Protein AF-A0A939Z0T5-F1 (afdb_monomer_lite)

pLDDT: mean 92.65, std 8.86, range [51.12, 98.44]

Foldseek 3Di:
DLVPCVPPVNPPHCPNVVLVVLLVVLQVVVVVQQWHDDLVVQWTFHQADRPDDDDDDDDFVSCLSNCCNQQVNPSVRSVVPAGAADVFDWDWDWDRDGGITGIDTPDGRHPVVCVVVVHDRPRVPDDDD

Structure (mmCIF, N/CA/C/O backbone):
data_AF-A0A939Z0T5-F1
#
_entry.id   AF-A0A939Z0T5-F1
#
loop_
_atom_site.group_PDB
_atom_site.id
_atom_site.type_symbol
_atom_site.label_atom_id
_atom_site.label_alt_id
_atom_site.label_comp_id
_atom_site.label_asym_id
_atom_site.label_entity_id
_atom_site.label_seq_id
_atom_site.pdbx_PDB_ins_code
_atom_site.Cartn_x
_atom_site.Cartn_y
_atom_site.Cartn_z
_atom_site.occupancy
_atom_site.B_iso_or_equiv
_atom_site.auth_seq_id
_atom_site.auth_comp_id
_atom_site.auth_asym_id
_atom_site.auth_atom_id
_atom_site.pdbx_PDB_model_num
ATOM 1 N N . GLY A 1 1 ? -7.496 8.992 9.333 1.00 84.62 1 GLY A N 1
ATOM 2 C CA . GLY A 1 1 ? -6.083 9.087 9.769 1.00 84.62 1 GLY A CA 1
ATOM 3 C C . GLY A 1 1 ? -5.625 7.763 10.360 1.00 84.62 1 GLY A C 1
ATOM 4 O O . GLY A 1 1 ? -6.412 6.827 10.336 1.00 84.62 1 GLY A O 1
ATOM 5 N N . ARG A 1 2 ? -4.395 7.668 10.893 1.00 86.38 2 ARG A N 1
ATOM 6 C CA . ARG A 1 2 ? -3.799 6.398 11.380 1.00 86.38 2 ARG A CA 1
ATOM 7 C C . ARG A 1 2 ? -4.606 5.692 12.481 1.00 86.38 2 ARG A C 1
ATOM 9 O O . ARG A 1 2 ? -4.691 4.476 12.477 1.00 86.38 2 ARG A O 1
ATOM 16 N N . ARG A 1 3 ? -5.300 6.449 13.334 1.00 92.94 3 ARG A N 1
ATOM 17 C CA . ARG A 1 3 ? -6.185 5.925 14.393 1.00 92.94 3 ARG A CA 1
ATOM 18 C C . ARG A 1 3 ? -7.615 5.621 13.920 1.00 92.94 3 ARG A C 1
ATOM 20 O O . ARG A 1 3 ? -8.580 5.838 14.641 1.00 92.94 3 ARG A O 1
ATOM 27 N N . TRP A 1 4 ? -7.788 5.188 12.671 1.00 94.88 4 TRP A N 1
ATOM 28 C CA . TRP A 1 4 ? -9.118 4.903 12.107 1.00 94.88 4 TRP A CA 1
ATOM 29 C C . TRP A 1 4 ? -9.847 3.785 12.866 1.00 94.88 4 TRP A C 1
ATOM 31 O O . TRP A 1 4 ? -11.071 3.814 12.955 1.00 94.88 4 TRP A O 1
ATOM 41 N N . TYR A 1 5 ? -9.099 2.839 13.435 1.00 95.81 5 TYR A N 1
ATOM 42 C CA . TYR A 1 5 ? -9.620 1.691 14.178 1.00 95.81 5 TYR A CA 1
ATOM 43 C C . TYR A 1 5 ? -10.227 2.071 15.538 1.00 95.81 5 TYR A C 1
ATOM 45 O O . TYR A 1 5 ? -10.974 1.281 16.102 1.00 95.81 5 TYR A O 1
ATOM 53 N N . GLU A 1 6 ? -9.960 3.279 16.049 1.00 96.62 6 GLU A N 1
ATOM 54 C CA . GLU A 1 6 ? -10.594 3.807 17.268 1.00 96.62 6 GLU A CA 1
ATOM 55 C C . GLU A 1 6 ? -12.038 4.273 17.023 1.00 96.62 6 GLU A C 1
ATOM 57 O O . GLU A 1 6 ? -12.778 4.544 17.969 1.00 96.62 6 GLU A O 1
ATOM 62 N N . HIS A 1 7 ? -12.461 4.395 15.760 1.00 96.69 7 HIS A N 1
ATOM 63 C CA . HIS A 1 7 ? -13.816 4.824 15.442 1.00 96.69 7 HIS A CA 1
ATOM 64 C C . HIS A 1 7 ? -14.847 3.789 15.946 1.00 96.69 7 HIS A C 1
ATOM 66 O O . HIS A 1 7 ? -14.662 2.595 15.700 1.00 96.69 7 HIS A O 1
ATOM 72 N N . PRO A 1 8 ? -15.979 4.205 16.557 1.00 97.06 8 PRO A N 1
ATOM 73 C CA . PRO A 1 8 ? -16.962 3.285 17.145 1.00 97.06 8 PRO A CA 1
ATOM 74 C C . PRO A 1 8 ? -17.488 2.196 16.202 1.00 97.06 8 PRO A C 1
ATOM 76 O O . PRO A 1 8 ? -17.829 1.107 16.647 1.00 97.06 8 PRO A O 1
ATOM 79 N N . ALA A 1 9 ? -17.513 2.459 14.892 1.00 95.19 9 ALA A N 1
ATOM 80 C CA . ALA A 1 9 ? -17.910 1.472 13.881 1.00 95.19 9 ALA A CA 1
ATOM 81 C C . ALA A 1 9 ? -17.006 0.222 13.828 1.00 95.19 9 ALA A C 1
ATOM 83 O O . ALA A 1 9 ? -17.431 -0.808 13.316 1.00 95.19 9 ALA A O 1
ATOM 84 N N . PHE A 1 10 ? -15.777 0.303 14.343 1.00 95.50 10 PHE A N 1
ATOM 85 C CA . PHE A 1 10 ? -14.839 -0.820 14.414 1.00 95.50 10 PHE A CA 1
ATOM 86 C C . PHE A 1 10 ? -14.751 -1.438 15.816 1.00 95.50 10 PHE A C 1
ATOM 88 O O . PHE A 1 10 ? -13.981 -2.384 16.015 1.00 95.50 10 PHE A O 1
ATOM 95 N N . ALA A 1 11 ? -15.538 -0.948 16.781 1.00 96.06 11 ALA A N 1
ATOM 96 C CA . ALA A 1 11 ? -15.548 -1.471 18.141 1.00 96.06 11 ALA A CA 1
ATOM 97 C C . ALA A 1 11 ? -15.897 -2.970 18.155 1.00 96.06 11 ALA A C 1
ATOM 99 O O . ALA A 1 11 ? -16.842 -3.413 17.505 1.00 96.06 11 ALA A O 1
ATOM 100 N N . GLY A 1 12 ? -15.113 -3.762 18.892 1.00 96.06 12 GLY A N 1
ATOM 101 C CA . GLY A 1 12 ? -15.284 -5.217 18.983 1.00 96.06 12 GLY A CA 1
ATOM 102 C C . GLY A 1 12 ? -14.764 -6.014 17.779 1.00 96.06 12 GLY A C 1
ATOM 103 O O . GLY A 1 12 ? -14.863 -7.240 17.778 1.00 96.06 12 GLY A O 1
ATOM 104 N N . THR A 1 13 ? -14.192 -5.358 16.765 1.00 96.75 13 THR A N 1
ATOM 105 C CA . THR A 1 13 ? -13.539 -6.034 15.632 1.00 96.75 13 THR A CA 1
ATOM 106 C C . THR A 1 13 ? -12.036 -6.208 15.872 1.00 96.75 13 THR A C 1
ATOM 108 O O . THR A 1 13 ? -11.438 -5.491 16.667 1.00 96.75 13 THR A O 1
ATOM 111 N N . LYS A 1 14 ? -11.402 -7.128 15.131 1.00 95.88 14 LYS A N 1
ATOM 112 C CA . LYS A 1 14 ? -9.936 -7.328 15.125 1.00 95.88 14 LYS A CA 1
ATOM 113 C C . LYS A 1 14 ? -9.232 -6.621 13.961 1.00 95.88 14 LYS A C 1
ATOM 115 O O . LYS A 1 14 ? -8.105 -6.964 13.615 1.00 95.88 14 LYS A O 1
ATOM 120 N N . LEU A 1 15 ? -9.909 -5.677 13.303 1.00 93.75 15 LEU A N 1
ATOM 121 C CA . LEU A 1 15 ? -9.376 -5.025 12.104 1.00 93.75 15 LEU A CA 1
ATOM 122 C C . LEU A 1 15 ? -8.141 -4.177 12.419 1.00 93.75 15 LEU A C 1
ATOM 124 O O . LEU A 1 15 ? -7.166 -4.256 11.679 1.00 93.75 15 LEU A O 1
ATOM 128 N N . GLY A 1 16 ? -8.158 -3.423 13.525 1.00 96.12 16 GLY A N 1
ATOM 129 C CA . GLY A 1 16 ? -6.994 -2.658 13.985 1.00 96.12 16 GLY A CA 1
ATOM 130 C C . GLY A 1 16 ? -5.780 -3.560 14.213 1.00 96.12 16 GLY A C 1
ATOM 131 O O . GLY A 1 16 ? -4.773 -3.404 13.533 1.00 96.12 16 GLY A O 1
ATOM 132 N N . GLU A 1 17 ? -5.929 -4.581 15.064 1.00 96.88 17 GLU A N 1
ATOM 133 C CA . GLU A 1 17 ? -4.878 -5.572 15.363 1.00 96.88 17 GLU A CA 1
ATOM 134 C C . GLU A 1 17 ? -4.333 -6.261 14.099 1.00 96.88 17 GLU A C 1
ATOM 136 O O . GLU A 1 17 ? -3.130 -6.491 13.958 1.00 96.88 17 GLU A O 1
ATOM 141 N N . GLY A 1 18 ? -5.224 -6.600 13.162 1.00 96.56 18 GLY A N 1
ATOM 142 C CA . GLY A 1 18 ? -4.855 -7.229 11.899 1.00 96.56 18 GLY A CA 1
ATOM 143 C C . GLY A 1 18 ? -3.978 -6.328 11.032 1.00 96.56 18 GLY A C 1
ATOM 144 O O . GLY A 1 18 ? -2.945 -6.776 10.536 1.00 96.56 18 GLY A O 1
ATOM 145 N N . ILE A 1 19 ? -4.356 -5.057 10.877 1.00 97.31 19 ILE A N 1
ATOM 146 C CA . ILE A 1 19 ? -3.588 -4.089 10.085 1.00 97.31 19 ILE A CA 1
ATOM 147 C C . ILE A 1 19 ? -2.290 -3.696 10.793 1.00 97.31 19 ILE A C 1
ATOM 149 O O . ILE A 1 19 ? -1.260 -3.605 10.135 1.00 97.31 19 ILE A O 1
ATOM 153 N N . GLU A 1 20 ? -2.287 -3.559 12.119 1.00 96.62 20 GLU A N 1
ATOM 154 C CA . GLU A 1 20 ? -1.059 -3.338 12.894 1.00 96.62 20 GLU A CA 1
ATOM 155 C C . GLU A 1 20 ? -0.054 -4.479 12.720 1.00 96.62 20 GLU A C 1
ATOM 157 O O . GLU A 1 20 ? 1.146 -4.241 12.569 1.00 96.62 20 GLU A O 1
ATOM 162 N N . ARG A 1 21 ? -0.530 -5.731 12.685 1.00 97.62 21 ARG A N 1
ATOM 163 C CA . ARG A 1 21 ? 0.323 -6.868 12.331 1.00 97.62 21 ARG A CA 1
ATOM 164 C C . ARG A 1 21 ? 0.883 -6.708 10.922 1.00 97.62 21 ARG A C 1
ATOM 166 O O . ARG A 1 21 ? 2.089 -6.823 10.767 1.00 97.62 21 ARG A O 1
ATOM 173 N N . VAL A 1 22 ? 0.047 -6.449 9.915 1.00 97.50 22 VAL A N 1
ATOM 174 C CA . VAL A 1 22 ? 0.522 -6.297 8.526 1.00 97.50 22 VAL A CA 1
ATOM 175 C C . VAL A 1 22 ? 1.556 -5.175 8.411 1.00 97.50 22 VAL A C 1
ATOM 177 O O . VAL A 1 22 ? 2.589 -5.393 7.787 1.00 97.50 22 VAL A O 1
ATOM 180 N N . GLN A 1 23 ? 1.328 -4.031 9.064 1.00 97.69 23 GLN A N 1
ATOM 181 C CA . GLN A 1 23 ? 2.271 -2.913 9.107 1.00 97.69 23 GLN A CA 1
ATOM 182 C C . GLN A 1 23 ? 3.630 -3.355 9.653 1.00 97.69 23 GLN A C 1
ATOM 184 O O . GLN A 1 23 ? 4.644 -3.162 8.991 1.00 97.69 23 GLN A O 1
ATOM 189 N N . ARG A 1 24 ? 3.649 -4.001 10.826 1.00 98.06 24 ARG A N 1
ATOM 190 C CA . ARG A 1 24 ? 4.890 -4.455 11.466 1.00 98.06 24 ARG A CA 1
ATOM 191 C C . ARG A 1 24 ? 5.680 -5.414 10.577 1.00 98.06 24 ARG A C 1
ATOM 193 O O . ARG A 1 24 ? 6.876 -5.217 10.395 1.00 98.06 24 ARG A O 1
ATOM 200 N N . GLU A 1 25 ? 5.023 -6.438 10.032 1.00 98.12 25 GLU A N 1
ATOM 201 C CA . GLU A 1 25 ? 5.706 -7.437 9.197 1.00 98.12 25 GLU A CA 1
ATOM 202 C C . GLU A 1 25 ? 6.185 -6.823 7.866 1.00 98.12 25 GLU A C 1
ATOM 204 O O . GLU A 1 25 ? 7.258 -7.171 7.373 1.00 98.12 25 GLU A O 1
ATOM 209 N N . ALA A 1 26 ? 5.421 -5.889 7.284 1.00 97.75 26 ALA A N 1
ATOM 210 C CA . ALA A 1 26 ? 5.822 -5.167 6.077 1.00 97.75 26 ALA A CA 1
ATOM 211 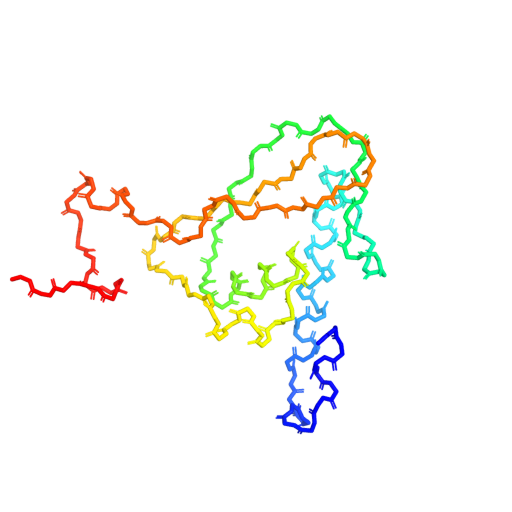C C . ALA A 1 26 ? 7.034 -4.261 6.333 1.00 97.75 26 ALA A C 1
ATOM 213 O O . ALA A 1 26 ? 7.970 -4.262 5.534 1.00 97.75 26 ALA A O 1
ATOM 214 N N . ASP A 1 27 ? 7.043 -3.531 7.450 1.00 98.25 27 ASP A N 1
ATOM 215 C CA . ASP A 1 27 ? 8.148 -2.651 7.832 1.00 98.25 27 ASP A CA 1
ATOM 216 C C . ASP A 1 27 ? 9.424 -3.447 8.131 1.00 98.25 27 ASP A C 1
ATOM 218 O O . ASP A 1 27 ? 10.503 -3.062 7.681 1.00 98.25 27 ASP A O 1
ATOM 222 N N . GLU A 1 28 ? 9.319 -4.582 8.830 1.00 98.44 28 GLU A N 1
ATOM 223 C CA . GLU A 1 28 ? 10.456 -5.476 9.080 1.00 98.44 28 GLU A CA 1
ATOM 224 C C . GLU A 1 28 ? 11.027 -6.039 7.771 1.00 98.44 28 GLU A C 1
ATOM 226 O O . GLU A 1 28 ? 12.241 -6.023 7.544 1.00 98.44 28 GLU A O 1
ATOM 231 N N . TRP A 1 29 ? 10.153 -6.475 6.865 1.00 97.19 29 TRP A N 1
ATOM 232 C CA . TRP A 1 29 ? 10.558 -6.988 5.563 1.00 97.19 29 TRP A CA 1
ATOM 233 C C . TRP A 1 29 ? 11.224 -5.912 4.690 1.00 97.19 29 TRP A C 1
ATOM 235 O O . TRP A 1 29 ? 12.283 -6.162 4.109 1.00 97.19 29 TRP A O 1
ATOM 245 N N . LEU A 1 30 ? 10.662 -4.697 4.640 1.00 97.44 30 LEU A N 1
ATOM 246 C CA . LEU A 1 30 ? 11.230 -3.547 3.924 1.00 97.44 30 LEU A CA 1
ATOM 247 C C . LEU A 1 30 ? 12.548 -3.057 4.542 1.00 97.44 30 LEU A C 1
ATOM 249 O O . LEU A 1 30 ? 13.460 -2.666 3.806 1.00 97.44 30 LEU A O 1
ATOM 253 N N . ALA A 1 31 ? 12.713 -3.162 5.862 1.00 97.50 31 ALA A N 1
ATOM 254 C CA . ALA A 1 31 ? 13.979 -2.867 6.526 1.00 97.50 31 ALA A CA 1
ATOM 255 C C . ALA A 1 31 ? 15.103 -3.803 6.054 1.00 97.50 31 ALA A C 1
ATOM 257 O O . ALA A 1 31 ? 16.235 -3.351 5.875 1.00 97.50 31 ALA A O 1
ATOM 258 N N . GLY A 1 32 ? 14.793 -5.067 5.738 1.00 96.50 32 GLY A N 1
ATOM 259 C CA . GLY A 1 32 ? 15.729 -6.006 5.099 1.00 96.50 32 GLY A CA 1
ATOM 260 C C . GLY A 1 32 ? 16.213 -5.576 3.702 1.00 96.50 32 GLY A C 1
ATOM 261 O O . GLY A 1 32 ? 17.214 -6.090 3.198 1.00 96.50 32 GLY A O 1
ATOM 262 N N . PHE A 1 33 ? 15.534 -4.606 3.086 1.00 96.44 33 PHE A N 1
ATOM 263 C CA . PHE A 1 33 ? 15.898 -3.967 1.821 1.00 96.44 33 PHE A CA 1
ATOM 264 C C . PHE A 1 33 ? 16.537 -2.578 1.998 1.00 96.44 33 PHE A C 1
ATOM 266 O O . PHE A 1 33 ? 16.800 -1.904 1.004 1.00 96.44 33 PHE A O 1
ATOM 273 N N . GLY A 1 34 ? 16.810 -2.151 3.235 1.00 97.25 34 GLY A N 1
ATOM 274 C CA . GLY A 1 34 ? 17.407 -0.846 3.533 1.00 97.25 34 GLY A CA 1
ATOM 275 C C . GLY A 1 34 ? 16.400 0.304 3.631 1.00 97.25 34 GLY A C 1
ATOM 276 O O . GLY A 1 34 ? 16.813 1.462 3.588 1.00 97.25 34 GLY A O 1
ATOM 277 N N . TYR A 1 35 ? 15.101 0.009 3.772 1.00 98.06 35 TYR A N 1
ATOM 278 C CA . TYR A 1 35 ? 14.042 1.005 3.952 1.00 98.06 35 TYR A CA 1
ATOM 279 C C . TYR A 1 35 ? 13.465 0.934 5.366 1.00 98.06 35 TYR A C 1
ATOM 281 O O . TYR A 1 35 ? 12.715 0.019 5.692 1.00 98.06 35 TYR A O 1
ATOM 289 N N . ARG A 1 36 ? 13.788 1.911 6.220 1.00 97.88 36 ARG A N 1
ATOM 290 C CA . ARG A 1 36 ? 13.227 2.003 7.578 1.00 97.88 36 ARG A CA 1
ATOM 291 C C . ARG A 1 36 ? 12.042 2.953 7.608 1.00 97.88 36 ARG A C 1
ATOM 293 O O . ARG A 1 36 ? 12.200 4.121 7.271 1.00 97.88 36 ARG A O 1
ATOM 300 N N . HIS A 1 37 ? 10.881 2.476 8.031 1.00 98.06 37 HIS A N 1
ATOM 301 C CA . HIS A 1 37 ? 9.680 3.297 8.081 1.00 98.06 37 HIS A CA 1
ATOM 302 C C . HIS A 1 37 ? 9.673 4.231 9.302 1.00 98.06 37 HIS A C 1
ATOM 304 O O . HIS A 1 37 ? 9.869 3.788 10.433 1.00 98.06 37 HIS A O 1
ATOM 310 N N . ASP A 1 38 ? 9.426 5.521 9.081 1.00 97.25 38 ASP A N 1
ATOM 311 C CA . ASP A 1 38 ? 9.069 6.490 10.112 1.00 97.25 38 ASP A CA 1
ATOM 312 C C . ASP A 1 38 ? 7.574 6.812 10.011 1.00 97.25 38 ASP A C 1
ATOM 314 O O . ASP A 1 38 ? 7.135 7.657 9.225 1.00 97.25 38 ASP A O 1
ATOM 318 N N . LEU A 1 39 ? 6.791 6.123 10.841 1.00 92.56 39 LEU A N 1
ATOM 319 C CA . LEU A 1 39 ? 5.339 6.265 10.872 1.00 92.56 39 LEU A CA 1
ATOM 320 C C . LEU A 1 39 ? 4.903 7.683 11.271 1.00 92.56 39 LEU A C 1
ATOM 322 O O . LEU A 1 39 ? 3.815 8.114 10.902 1.00 92.56 39 LEU A O 1
ATOM 326 N N . GLU A 1 40 ? 5.697 8.429 12.048 1.00 92.75 40 GLU A N 1
ATOM 327 C CA . GLU A 1 40 ? 5.344 9.804 12.424 1.00 92.75 40 GLU A CA 1
ATOM 328 C C . GLU A 1 40 ? 5.399 10.750 11.228 1.00 92.75 40 GLU A C 1
ATOM 330 O O . GLU A 1 40 ? 4.530 11.617 11.097 1.00 92.75 40 GLU A O 1
ATOM 335 N N . LYS A 1 41 ? 6.375 10.541 10.338 1.00 94.00 41 LYS A N 1
ATOM 336 C CA . LYS A 1 41 ? 6.545 11.314 9.104 1.00 94.00 41 LYS A CA 1
ATOM 337 C C . LYS A 1 41 ? 5.718 10.779 7.930 1.00 94.00 41 LYS A C 1
ATOM 339 O O . LYS A 1 41 ? 5.475 11.549 7.005 1.00 94.00 41 LYS A O 1
ATOM 344 N N . ASN A 1 42 ? 5.246 9.528 7.983 1.00 94.00 42 ASN A N 1
ATOM 345 C CA . ASN A 1 42 ? 4.676 8.790 6.840 1.00 94.00 42 ASN A CA 1
ATOM 346 C C . ASN A 1 42 ? 5.674 8.758 5.666 1.00 94.00 42 ASN A C 1
ATOM 348 O O . ASN A 1 42 ? 5.399 9.203 4.548 1.00 94.00 42 ASN A O 1
ATOM 352 N N . MET A 1 43 ? 6.918 8.395 5.989 1.00 96.88 43 MET A N 1
ATOM 353 C CA . MET A 1 43 ? 8.042 8.353 5.058 1.00 96.88 43 MET A CA 1
ATOM 354 C C . MET A 1 43 ? 8.992 7.226 5.440 1.00 96.88 43 MET A C 1
ATOM 356 O O . MET A 1 43 ? 9.159 6.902 6.614 1.00 96.88 43 MET A O 1
ATOM 360 N N . TYR A 1 44 ? 9.722 6.711 4.460 1.00 98.19 44 TYR A N 1
ATOM 361 C CA . TYR A 1 44 ? 10.796 5.756 4.692 1.00 98.19 44 TYR A CA 1
ATOM 362 C C . TYR A 1 44 ? 12.144 6.474 4.671 1.00 98.19 44 TYR A C 1
ATOM 364 O O . TYR A 1 44 ? 12.368 7.376 3.868 1.00 98.19 44 TYR A O 1
ATOM 372 N N . TYR A 1 45 ? 13.073 6.065 5.525 1.00 98.06 45 TYR A N 1
ATOM 373 C CA . TYR A 1 45 ? 14.482 6.391 5.373 1.00 98.06 45 TYR A CA 1
ATOM 374 C C . TYR A 1 45 ? 15.164 5.284 4.570 1.00 98.06 45 TYR A C 1
ATOM 376 O O . TYR A 1 45 ? 15.227 4.135 5.012 1.00 98.06 45 TYR A O 1
ATOM 384 N N . SER A 1 46 ? 15.673 5.636 3.394 1.00 97.81 46 SER A N 1
ATOM 385 C CA . SER A 1 46 ? 16.472 4.774 2.529 1.00 97.81 46 SER A CA 1
ATOM 386 C C . SER A 1 46 ? 17.950 4.879 2.904 1.00 97.81 46 SER A C 1
ATOM 388 O O . SER A 1 46 ? 18.525 5.972 2.934 1.00 97.81 46 SER A O 1
ATOM 390 N N . GLU A 1 47 ? 18.598 3.741 3.152 1.00 95.81 47 GLU A N 1
ATOM 391 C CA . GLU A 1 47 ? 20.057 3.670 3.333 1.00 95.81 47 GLU A CA 1
ATOM 392 C C . GLU A 1 47 ? 20.832 3.893 2.014 1.00 95.81 47 GLU A C 1
ATOM 394 O O . GLU A 1 47 ? 22.036 4.197 2.037 1.00 95.81 47 GLU A O 1
ATOM 399 N N . GLY A 1 48 ? 20.116 3.842 0.884 1.00 91.81 48 GLY A N 1
ATOM 400 C CA . GLY A 1 48 ? 20.592 4.058 -0.476 1.00 91.81 48 GLY A CA 1
ATOM 401 C C . GLY A 1 48 ? 21.081 2.791 -1.189 1.00 91.81 48 GLY A C 1
ATOM 402 O O . GLY A 1 48 ? 21.469 1.813 -0.553 1.00 91.81 48 GLY A O 1
ATOM 403 N N . GLY A 1 49 ? 21.112 2.829 -2.526 1.00 81.31 49 GLY A N 1
ATOM 404 C CA . GLY A 1 49 ? 21.830 1.840 -3.346 1.00 81.31 49 GLY A CA 1
ATOM 405 C C . GLY A 1 49 ? 21.162 0.467 -3.473 1.00 81.31 49 GLY A C 1
ATOM 406 O O . GLY A 1 49 ? 21.849 -0.532 -3.695 1.00 81.31 49 GLY A O 1
ATOM 407 N N . ASN A 1 50 ? 19.837 0.395 -3.337 1.00 88.69 50 ASN A N 1
ATOM 408 C CA . ASN A 1 50 ? 19.088 -0.841 -3.531 1.00 88.69 50 ASN A CA 1
ATOM 409 C C . ASN A 1 50 ? 18.447 -0.914 -4.929 1.00 88.69 50 ASN A C 1
ATOM 411 O O . ASN A 1 50 ? 17.342 -0.428 -5.129 1.00 88.69 50 ASN A O 1
ATOM 415 N N . ALA A 1 51 ? 19.098 -1.619 -5.857 1.00 86.31 51 ALA A N 1
ATOM 416 C CA . ALA A 1 51 ? 18.586 -1.856 -7.213 1.00 86.31 51 ALA A CA 1
ATOM 417 C C . ALA A 1 51 ? 17.762 -3.159 -7.353 1.00 86.31 51 ALA A C 1
ATOM 419 O O . ALA A 1 51 ? 17.552 -3.663 -8.464 1.00 86.31 51 ALA A O 1
ATOM 420 N N . LYS A 1 52 ? 17.349 -3.784 -6.239 1.00 94.31 52 LYS A N 1
ATOM 421 C CA . LYS A 1 52 ? 16.616 -5.058 -6.280 1.00 94.31 52 LYS A CA 1
ATOM 422 C C . LYS A 1 52 ? 15.210 -4.853 -6.840 1.00 94.31 52 LYS A C 1
ATOM 424 O O . LYS A 1 52 ? 14.512 -3.902 -6.510 1.00 94.31 52 LYS A O 1
ATOM 429 N N . ARG A 1 53 ? 14.758 -5.830 -7.628 1.00 95.94 53 ARG A N 1
ATOM 430 C CA . ARG A 1 53 ? 13.366 -5.949 -8.076 1.00 95.94 53 ARG A CA 1
ATOM 431 C C . ARG A 1 53 ? 12.735 -7.149 -7.396 1.00 95.94 53 ARG A C 1
ATOM 433 O O . ARG A 1 53 ? 13.244 -8.260 -7.519 1.00 95.94 53 ARG A O 1
ATOM 440 N N . VAL A 1 54 ? 11.644 -6.915 -6.680 1.00 96.12 54 VAL A N 1
ATOM 441 C CA . VAL A 1 54 ? 10.944 -7.944 -5.912 1.00 96.12 54 VAL A CA 1
ATOM 442 C C . VAL A 1 54 ? 9.594 -8.215 -6.563 1.00 96.12 54 VAL A C 1
ATOM 444 O O . VAL A 1 54 ? 8.843 -7.284 -6.838 1.00 96.12 54 VAL A O 1
ATOM 447 N N . ALA A 1 55 ? 9.292 -9.489 -6.809 1.00 96.69 55 ALA A N 1
ATOM 448 C CA . ALA A 1 55 ? 7.970 -9.937 -7.230 1.00 96.69 55 ALA A CA 1
ATOM 449 C C . ALA A 1 55 ? 7.269 -10.596 -6.039 1.00 96.69 55 ALA A C 1
ATOM 451 O O . ALA A 1 55 ? 7.814 -11.520 -5.434 1.00 96.69 55 ALA A O 1
ATOM 452 N N . LEU A 1 56 ? 6.071 -10.116 -5.707 1.00 94.50 56 LEU A N 1
ATOM 453 C CA . LEU A 1 56 ? 5.246 -10.635 -4.621 1.00 94.50 56 LEU A CA 1
AT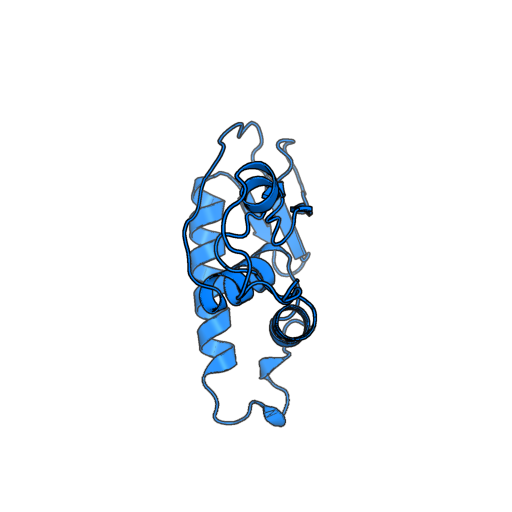OM 454 C C . LEU A 1 56 ? 3.943 -11.181 -5.204 1.00 94.50 56 LEU A C 1
ATOM 456 O O . LEU A 1 56 ? 3.282 -10.511 -5.993 1.00 94.50 56 LEU A O 1
ATOM 460 N N . PHE A 1 57 ? 3.579 -12.394 -4.793 1.00 94.81 57 PHE A N 1
ATOM 461 C CA . PHE A 1 57 ? 2.332 -13.049 -5.179 1.00 94.81 57 PHE A CA 1
ATOM 462 C C . PHE A 1 57 ? 1.445 -13.162 -3.946 1.00 94.81 57 PHE A C 1
ATOM 464 O O . PHE A 1 57 ? 1.856 -13.722 -2.931 1.00 94.81 57 PHE A O 1
ATOM 471 N N . ALA A 1 58 ? 0.241 -12.607 -4.026 1.00 92.56 58 ALA A N 1
ATOM 472 C CA . ALA A 1 58 ? -0.707 -12.590 -2.924 1.00 92.56 58 ALA A CA 1
ATOM 473 C C . ALA A 1 58 ? -2.148 -12.574 -3.438 1.00 92.56 58 ALA A C 1
ATOM 475 O O . ALA A 1 58 ? -2.408 -12.446 -4.634 1.00 92.56 58 ALA A O 1
ATOM 476 N N . HIS A 1 59 ? -3.082 -12.715 -2.502 1.00 92.62 59 HIS A N 1
ATOM 477 C CA . HIS A 1 59 ? -4.510 -12.577 -2.755 1.00 92.62 59 HIS A CA 1
ATOM 478 C C . HIS A 1 59 ? -4.983 -11.152 -2.467 1.00 92.62 59 HIS A C 1
ATOM 480 O O . HIS A 1 59 ? -4.370 -10.437 -1.675 1.00 92.62 59 HIS A O 1
ATOM 486 N N . HIS A 1 60 ? -6.130 -10.799 -3.051 1.00 91.75 60 HIS A N 1
ATOM 487 C CA . HIS A 1 60 ? -6.776 -9.486 -2.961 1.00 91.75 60 HIS A CA 1
ATOM 488 C C . HIS A 1 60 ? -6.700 -8.845 -1.567 1.00 91.75 60 HIS A C 1
ATOM 490 O O . HIS A 1 60 ? -6.053 -7.813 -1.405 1.00 91.75 60 HIS A O 1
ATOM 496 N N . GLY A 1 61 ? -7.252 -9.498 -0.539 1.00 91.19 61 GLY A N 1
ATOM 497 C CA . GLY A 1 61 ? -7.296 -8.924 0.810 1.00 91.19 61 GLY A CA 1
ATOM 498 C C . GLY A 1 61 ? -5.916 -8.668 1.428 1.00 91.19 61 GLY A C 1
ATOM 499 O O . GLY A 1 61 ? -5.730 -7.671 2.126 1.00 91.19 61 GLY A O 1
ATOM 500 N N . VAL A 1 62 ? -4.930 -9.524 1.133 1.00 93.00 62 VAL A N 1
ATOM 501 C CA . VAL A 1 62 ? -3.543 -9.328 1.587 1.00 93.00 62 VAL A CA 1
ATOM 502 C C . VAL A 1 62 ? -2.932 -8.121 0.885 1.00 93.00 62 VAL A C 1
ATOM 504 O O . VAL A 1 62 ? -2.314 -7.289 1.539 1.00 93.00 62 VAL A O 1
ATOM 507 N N . SER A 1 63 ? -3.144 -7.987 -0.424 1.00 94.25 63 SER A N 1
ATOM 508 C CA . SER A 1 63 ? -2.658 -6.846 -1.196 1.00 94.25 63 SER A CA 1
ATOM 509 C C . SER A 1 63 ? -3.298 -5.527 -0.753 1.00 94.25 63 SER A C 1
ATOM 511 O O . SER A 1 63 ? -2.581 -4.542 -0.614 1.00 94.25 63 SER A O 1
ATOM 513 N N . CYS A 1 64 ? -4.601 -5.494 -0.449 1.00 95.38 64 CYS A N 1
ATOM 514 C CA . CYS A 1 64 ? -5.263 -4.296 0.080 1.00 95.38 64 CYS A CA 1
ATOM 515 C C . CYS A 1 64 ? -4.669 -3.848 1.423 1.00 95.38 64 CYS A C 1
ATOM 517 O O . CYS A 1 64 ? -4.378 -2.667 1.603 1.00 95.38 64 CYS A O 1
ATOM 519 N N . ALA A 1 65 ? -4.461 -4.782 2.357 1.00 96.81 65 ALA A N 1
ATOM 520 C CA . ALA A 1 65 ? -3.835 -4.475 3.642 1.00 96.81 65 ALA A CA 1
ATOM 521 C C . ALA A 1 65 ? -2.372 -4.035 3.469 1.00 96.81 65 ALA A C 1
ATOM 523 O O . ALA A 1 65 ? -1.953 -3.030 4.035 1.00 96.81 65 ALA A O 1
ATOM 524 N N . PHE A 1 66 ? -1.609 -4.745 2.636 1.00 97.31 66 PHE A N 1
ATOM 525 C CA . PHE A 1 66 ? -0.204 -4.444 2.384 1.00 97.31 66 PHE A CA 1
ATOM 526 C C . PHE A 1 66 ? -0.009 -3.077 1.717 1.00 97.31 66 PHE A C 1
ATOM 528 O O . PHE A 1 66 ? 0.794 -2.279 2.188 1.00 97.31 66 PHE A O 1
ATOM 535 N N . PHE A 1 67 ? -0.760 -2.763 0.657 1.00 97.50 67 PHE A N 1
ATOM 536 C CA . PHE A 1 67 ? -0.660 -1.469 -0.022 1.00 97.50 67 PHE A CA 1
ATOM 537 C C . PHE A 1 67 ? -1.140 -0.311 0.851 1.00 97.50 67 PHE A C 1
ATOM 539 O O . PHE A 1 67 ? -0.544 0.760 0.795 1.00 97.50 67 PHE A O 1
ATOM 546 N N . SER A 1 68 ? -2.154 -0.530 1.694 1.00 96.94 68 SER A N 1
ATOM 547 C CA . SER A 1 68 ? -2.540 0.426 2.734 1.00 96.94 68 SER A CA 1
ATOM 548 C C . SER A 1 68 ? -1.356 0.782 3.641 1.00 96.94 68 SER A C 1
ATOM 550 O O . SER A 1 68 ? -1.074 1.964 3.819 1.00 96.94 68 SER A O 1
ATOM 552 N N . CYS A 1 69 ? -0.652 -0.222 4.169 1.00 97.25 69 CYS A N 1
ATOM 553 C CA . CYS A 1 69 ? 0.487 -0.028 5.067 1.00 97.25 69 CYS A CA 1
ATOM 554 C C . CYS A 1 69 ? 1.701 0.600 4.375 1.00 97.25 69 CYS A C 1
ATOM 556 O O . CYS A 1 69 ? 2.326 1.502 4.918 1.00 97.25 69 CYS A O 1
ATOM 558 N N . VAL A 1 70 ? 2.036 0.136 3.169 1.00 97.25 70 VAL A N 1
ATOM 559 C CA . VAL A 1 70 ? 3.232 0.588 2.440 1.00 97.25 70 VAL A CA 1
ATOM 560 C C . VAL A 1 70 ? 3.094 2.010 1.905 1.00 97.25 70 VAL A C 1
ATOM 562 O O . VAL A 1 70 ? 4.082 2.725 1.788 1.00 97.25 70 VAL A O 1
ATOM 565 N N . LEU A 1 71 ? 1.882 2.419 1.532 1.00 97.00 71 LEU A N 1
ATOM 566 C CA . LEU A 1 71 ? 1.623 3.746 0.969 1.00 97.00 71 LEU A CA 1
ATOM 567 C C . LEU A 1 71 ? 1.123 4.747 2.020 1.00 97.00 71 LEU A C 1
ATOM 569 O O . LEU A 1 71 ? 0.715 5.845 1.647 1.00 97.00 71 LEU A O 1
ATOM 573 N N . ASP A 1 72 ? 1.099 4.363 3.300 1.00 96.69 72 ASP A N 1
ATOM 574 C CA . ASP A 1 72 ? 0.535 5.152 4.404 1.00 96.69 72 ASP A CA 1
ATOM 575 C C . ASP A 1 72 ? -0.910 5.630 4.161 1.00 96.69 72 ASP A C 1
ATOM 577 O O . ASP A 1 72 ? -1.348 6.692 4.617 1.00 96.69 72 ASP A O 1
ATOM 581 N N . ILE A 1 73 ? -1.700 4.819 3.453 1.00 96.12 73 ILE A N 1
ATOM 582 C CA . ILE A 1 73 ? -3.116 5.090 3.200 1.00 96.12 73 ILE A CA 1
ATOM 583 C C . ILE A 1 73 ? -3.932 4.357 4.270 1.00 96.12 73 ILE A C 1
ATOM 585 O O . ILE A 1 73 ? -3.831 3.131 4.378 1.00 96.12 73 ILE A O 1
ATOM 589 N N . PRO A 1 74 ? -4.789 5.049 5.050 1.00 96.00 74 PRO A N 1
ATOM 590 C CA . PRO A 1 74 ? -5.631 4.392 6.045 1.00 96.00 74 PRO A CA 1
ATOM 591 C C . PRO A 1 74 ? -6.414 3.228 5.434 1.00 96.00 74 PRO A C 1
ATOM 593 O O . PRO A 1 74 ? -7.094 3.417 4.426 1.00 96.00 74 PRO A O 1
ATOM 596 N N . PHE A 1 75 ? -6.356 2.047 6.056 1.00 96.25 75 PHE A N 1
ATOM 597 C CA . PHE A 1 75 ? -6.908 0.816 5.480 1.00 96.25 75 PHE A CA 1
ATOM 598 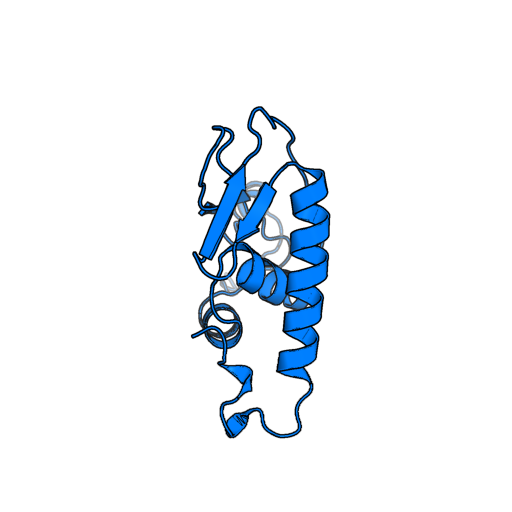C C . PHE A 1 75 ? -8.350 0.949 4.967 1.00 96.25 75 PHE A C 1
ATOM 600 O O . PHE A 1 75 ? -8.580 0.593 3.812 1.00 96.25 75 PHE A O 1
ATOM 607 N N . PRO A 1 76 ? -9.306 1.536 5.720 1.00 95.62 76 PRO A N 1
ATOM 608 C CA . PRO A 1 76 ? -10.658 1.721 5.205 1.00 95.62 76 PRO A CA 1
ATOM 609 C C . PRO A 1 76 ? -10.711 2.583 3.944 1.00 95.62 76 PRO A C 1
ATOM 611 O O . PRO A 1 76 ? -11.543 2.333 3.091 1.00 95.62 76 PRO A O 1
ATOM 614 N N . GLN A 1 77 ? -9.834 3.582 3.807 1.00 95.88 77 GLN A N 1
ATOM 615 C CA . GLN A 1 77 ? -9.771 4.419 2.606 1.00 95.88 77 GLN A CA 1
ATOM 616 C C . GLN A 1 77 ? -9.177 3.649 1.429 1.00 95.88 77 GLN A C 1
ATOM 618 O O . GLN A 1 77 ? -9.689 3.749 0.321 1.00 95.88 77 GLN A O 1
ATOM 623 N N . TYR A 1 78 ? -8.135 2.846 1.654 1.00 95.69 78 TYR A N 1
ATOM 624 C CA . TYR A 1 78 ? -7.579 2.028 0.581 1.00 95.69 78 TYR A CA 1
ATOM 625 C C . TYR A 1 78 ? -8.603 0.994 0.091 1.00 95.69 78 TYR A C 1
ATOM 627 O O . TYR A 1 78 ? -8.918 0.935 -1.092 1.00 95.69 78 TYR A O 1
ATOM 635 N N . ALA A 1 79 ? -9.176 0.224 1.018 1.00 94.12 79 ALA A N 1
ATOM 636 C CA . ALA A 1 79 ? -10.047 -0.905 0.709 1.00 94.12 79 ALA A CA 1
ATOM 637 C C . ALA A 1 79 ? -11.377 -0.520 0.037 1.00 94.12 79 ALA A C 1
ATOM 639 O O . ALA A 1 79 ? -11.974 -1.363 -0.623 1.00 94.12 79 ALA A O 1
ATOM 640 N N . ILE A 1 80 ? -11.857 0.720 0.205 1.00 93.62 80 ILE A N 1
ATOM 641 C CA . ILE A 1 80 ? -13.096 1.187 -0.445 1.00 93.62 80 ILE A CA 1
ATOM 642 C C . ILE A 1 80 ? -12.854 1.899 -1.779 1.00 93.62 80 ILE A C 1
ATOM 644 O O . ILE A 1 80 ? -13.785 2.019 -2.570 1.00 93.62 80 ILE A O 1
ATOM 648 N N . HIS A 1 81 ? -11.649 2.427 -2.008 1.00 94.50 81 HIS A N 1
ATOM 649 C CA . HIS A 1 81 ? -11.348 3.249 -3.185 1.00 94.50 81 HIS A CA 1
ATOM 650 C C . HIS A 1 81 ? -10.501 2.527 -4.231 1.00 94.50 81 HIS A C 1
ATOM 652 O O . HIS A 1 81 ? -10.524 2.922 -5.395 1.00 94.50 81 HIS A O 1
ATOM 658 N N . PHE A 1 82 ? -9.767 1.489 -3.835 1.00 93.56 82 PHE A N 1
ATOM 659 C CA . PHE A 1 82 ? -8.898 0.724 -4.718 1.00 93.56 82 PHE A CA 1
ATOM 660 C C . PHE A 1 82 ? -9.337 -0.733 -4.741 1.00 93.56 82 PHE A C 1
ATOM 662 O O . PHE A 1 82 ? -9.589 -1.332 -3.697 1.00 93.56 82 PHE A O 1
ATOM 669 N N . ASP A 1 83 ? -9.373 -1.302 -5.941 1.00 90.25 83 ASP A N 1
ATOM 670 C CA . ASP A 1 83 ? -9.699 -2.705 -6.163 1.00 90.25 83 ASP A CA 1
ATOM 671 C C . ASP A 1 83 ? -8.622 -3.373 -7.025 1.00 90.25 83 ASP A C 1
ATOM 673 O O . ASP A 1 83 ? -7.861 -2.699 -7.728 1.00 90.25 83 ASP A O 1
ATOM 677 N N . LEU A 1 84 ? -8.529 -4.699 -6.931 1.00 90.88 84 LEU A N 1
ATOM 678 C CA . LEU A 1 84 ? -7.527 -5.502 -7.624 1.00 90.88 84 LEU A CA 1
ATOM 679 C C . LEU A 1 84 ? -8.202 -6.614 -8.425 1.00 90.88 84 LEU A C 1
ATOM 681 O O . LEU A 1 84 ? -8.896 -7.473 -7.886 1.00 90.88 84 LEU A O 1
ATOM 685 N N . GLN A 1 85 ? -7.942 -6.612 -9.721 1.00 88.88 85 GLN A N 1
ATOM 686 C CA . GLN A 1 85 ? -8.408 -7.593 -10.684 1.00 88.88 85 GLN A CA 1
ATOM 687 C C . GLN A 1 85 ? -7.665 -8.928 -10.547 1.00 88.88 85 GLN A C 1
ATOM 689 O O . GLN A 1 85 ? -6.521 -9.001 -10.083 1.00 88.88 85 GLN A O 1
ATOM 694 N N . HIS A 1 86 ? -8.295 -10.002 -11.023 1.00 88.12 86 HIS A N 1
ATOM 695 C CA . HIS A 1 86 ? -7.664 -11.313 -11.092 1.00 88.12 86 HIS A CA 1
ATOM 696 C C . HIS A 1 86 ? -6.472 -11.267 -12.042 1.00 88.12 86 HIS A C 1
ATOM 698 O O . HIS A 1 86 ? -6.564 -10.751 -13.158 1.00 88.12 86 HIS A O 1
ATOM 704 N N . SER A 1 87 ? -5.344 -11.804 -11.573 1.00 88.50 87 SER A N 1
ATOM 705 C CA . SER A 1 87 ? -4.062 -11.761 -12.285 1.00 88.50 87 SER A CA 1
ATOM 706 C C . SER A 1 87 ? -3.582 -10.344 -12.631 1.00 88.50 87 SER A C 1
ATOM 708 O O . SER A 1 87 ? -2.647 -10.207 -13.412 1.00 88.50 87 SER A O 1
ATOM 710 N N . GLY A 1 88 ? -4.165 -9.296 -12.039 1.00 90.88 88 GLY A N 1
ATOM 711 C CA . GLY A 1 88 ? -3.693 -7.926 -12.193 1.00 90.88 88 GLY A CA 1
ATOM 712 C C . GLY A 1 88 ? -2.288 -7.750 -11.613 1.00 90.88 88 GLY A C 1
ATOM 713 O O . GLY A 1 88 ? -1.921 -8.368 -10.613 1.00 90.88 88 GLY A O 1
ATOM 714 N N . MET A 1 89 ? -1.492 -6.890 -12.244 1.00 94.94 89 MET A N 1
ATOM 715 C CA . MET A 1 89 ? -0.126 -6.585 -11.827 1.00 94.94 89 MET A CA 1
ATOM 716 C C . MET A 1 89 ? -0.032 -5.149 -11.303 1.00 94.94 89 MET A C 1
ATOM 718 O O . MET A 1 89 ? -0.487 -4.207 -11.951 1.00 94.94 89 MET A O 1
ATOM 722 N N . SER A 1 90 ? 0.580 -4.975 -10.133 1.00 96.81 90 SER A N 1
ATOM 723 C CA . SER A 1 90 ? 0.827 -3.663 -9.527 1.00 96.81 90 SER A CA 1
ATOM 724 C C . SER A 1 90 ? 2.326 -3.407 -9.396 1.00 96.81 90 SER A C 1
ATOM 726 O O . SER A 1 90 ? 3.096 -4.319 -9.096 1.00 96.81 90 SER A O 1
ATOM 728 N N . VAL A 1 91 ? 2.735 -2.149 -9.568 1.00 97.69 91 VAL A N 1
ATOM 729 C CA . VAL A 1 91 ? 4.122 -1.696 -9.417 1.00 97.69 91 VAL A CA 1
ATOM 730 C C . VAL A 1 91 ? 4.179 -0.609 -8.357 1.00 97.69 91 VAL A C 1
ATOM 732 O O . VAL A 1 91 ? 3.661 0.491 -8.563 1.00 97.69 91 VAL A O 1
ATOM 735 N N . ILE A 1 92 ? 4.861 -0.903 -7.251 1.00 97.62 92 ILE A N 1
ATOM 736 C CA . ILE A 1 92 ? 5.223 0.077 -6.226 1.00 97.62 92 ILE A CA 1
ATOM 737 C C . ILE A 1 92 ? 6.717 0.365 -6.355 1.00 97.62 92 ILE A C 1
ATOM 739 O O . ILE A 1 92 ? 7.542 -0.545 -6.302 1.00 97.62 92 ILE A O 1
ATOM 743 N N . TYR A 1 93 ? 7.061 1.632 -6.553 1.00 97.56 93 TYR A N 1
ATOM 744 C CA . TYR A 1 93 ? 8.433 2.101 -6.685 1.00 97.56 93 TYR A CA 1
ATOM 745 C C . TYR A 1 93 ? 8.919 2.723 -5.383 1.00 97.56 93 TYR A C 1
ATOM 747 O O . TYR A 1 93 ? 8.284 3.643 -4.867 1.00 97.56 93 TYR A O 1
ATOM 755 N N . PHE A 1 94 ? 10.082 2.278 -4.919 1.00 97.38 94 PHE A N 1
ATOM 756 C CA . PHE A 1 94 ? 10.822 2.900 -3.830 1.00 97.38 94 PHE A CA 1
ATOM 757 C C . PHE A 1 94 ? 12.034 3.642 -4.406 1.00 97.38 94 PHE A C 1
ATOM 759 O O . PHE A 1 94 ? 12.818 3.022 -5.124 1.00 97.38 94 PHE A O 1
ATOM 766 N N . PRO A 1 95 ? 12.204 4.947 -4.123 1.00 96.38 95 PRO A N 1
ATOM 767 C CA . PRO A 1 95 ? 13.405 5.667 -4.529 1.00 96.38 95 PRO A CA 1
ATOM 768 C C . PRO A 1 95 ? 14.681 5.065 -3.924 1.00 96.38 95 PRO A C 1
ATOM 770 O O . PRO A 1 95 ? 14.671 4.540 -2.809 1.00 96.38 95 PRO A O 1
ATOM 773 N N . GLU A 1 96 ? 15.779 5.116 -4.676 1.00 94.75 96 GLU A N 1
ATOM 774 C CA . GLU A 1 96 ? 17.053 4.485 -4.305 1.00 94.75 96 GLU A CA 1
ATOM 775 C C . GLU A 1 96 ? 18.038 5.471 -3.666 1.00 94.75 96 GLU A C 1
ATOM 777 O O . GLU A 1 96 ? 19.073 5.050 -3.142 1.00 94.75 96 GLU A O 1
ATOM 782 N N . GLU A 1 97 ? 17.758 6.778 -3.709 1.00 94.69 97 GLU A N 1
ATOM 783 C CA . GLU A 1 97 ? 18.599 7.776 -3.060 1.00 94.69 97 GLU A CA 1
ATOM 784 C C . GLU A 1 97 ? 18.645 7.571 -1.542 1.00 94.69 97 GLU A C 1
ATOM 786 O O . GLU A 1 97 ? 17.668 7.168 -0.909 1.00 94.69 97 GLU A O 1
ATOM 791 N N . ARG A 1 98 ? 19.805 7.853 -0.940 1.00 97.44 98 ARG A N 1
ATOM 792 C CA . ARG A 1 98 ? 19.928 7.874 0.517 1.00 97.44 98 ARG A CA 1
ATOM 793 C C . ARG A 1 98 ? 19.162 9.071 1.071 1.00 97.44 98 ARG A C 1
ATOM 795 O O . ARG A 1 98 ? 19.385 10.197 0.631 1.00 97.44 98 ARG A O 1
ATOM 802 N N . GLY A 1 99 ? 18.359 8.841 2.105 1.00 97.88 99 GLY A N 1
ATOM 803 C CA . GLY A 1 99 ? 17.602 9.885 2.791 1.00 97.88 99 GLY A CA 1
ATOM 804 C C . GLY A 1 99 ? 16.123 9.549 2.920 1.00 97.88 99 GLY A C 1
ATOM 805 O O . GLY A 1 99 ? 15.726 8.391 2.827 1.00 97.88 99 GLY A O 1
ATOM 806 N N . TRP A 1 100 ? 15.310 10.573 3.169 1.00 98.06 100 TRP A N 1
ATOM 807 C CA . TRP A 1 100 ? 13.863 10.421 3.294 1.00 98.06 100 TRP A CA 1
ATOM 808 C C . TRP A 1 100 ? 13.209 10.261 1.924 1.00 98.06 100 TRP A C 1
ATOM 810 O O . TRP A 1 100 ? 13.362 11.119 1.056 1.00 98.06 100 TRP A O 1
ATOM 820 N N . VAL A 1 101 ? 12.458 9.179 1.755 1.00 97.56 101 VAL A N 1
ATOM 821 C CA . VAL A 1 101 ? 11.810 8.783 0.507 1.00 97.56 101 VAL A CA 1
ATOM 822 C C . VAL A 1 101 ? 10.356 8.390 0.758 1.00 97.56 101 VAL A C 1
ATOM 824 O O . VAL A 1 101 ? 9.980 7.989 1.861 1.00 97.56 101 VAL A O 1
ATOM 827 N N . ILE A 1 102 ? 9.530 8.500 -0.281 1.00 97.06 102 ILE A N 1
ATOM 828 C CA . ILE A 1 102 ? 8.119 8.099 -0.253 1.00 97.06 102 ILE A CA 1
ATOM 829 C 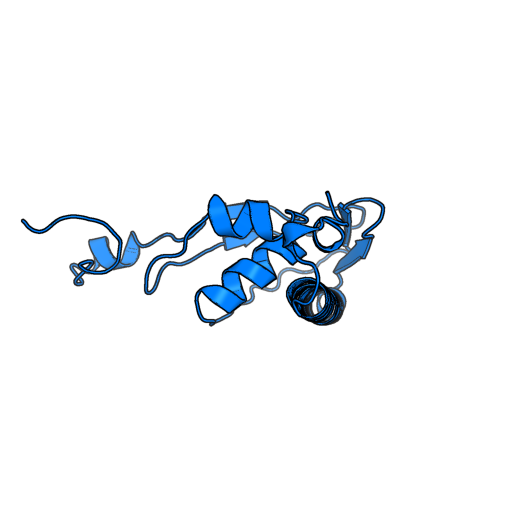C . ILE A 1 102 ? 7.894 7.092 -1.386 1.00 97.06 102 ILE A C 1
ATOM 831 O O . ILE A 1 102 ? 8.217 7.409 -2.540 1.00 97.06 102 ILE A O 1
ATOM 835 N N . PRO A 1 103 ? 7.369 5.887 -1.100 1.00 97.00 103 PRO A N 1
ATOM 836 C CA . PRO A 1 103 ? 7.033 4.929 -2.138 1.00 97.00 103 PRO A CA 1
ATOM 837 C C . PRO A 1 103 ? 5.881 5.440 -3.004 1.00 97.00 103 PRO A C 1
ATOM 839 O O . PRO A 1 103 ? 4.994 6.161 -2.553 1.00 97.00 103 PRO A O 1
ATOM 842 N N . ARG A 1 104 ? 5.886 5.060 -4.280 1.00 97.19 104 ARG A N 1
ATOM 843 C CA . ARG A 1 104 ? 4.885 5.499 -5.258 1.00 97.19 104 ARG A CA 1
ATOM 844 C C . ARG A 1 104 ? 4.269 4.307 -5.960 1.00 97.19 104 ARG A C 1
ATOM 846 O O . ARG A 1 104 ? 4.983 3.503 -6.554 1.00 97.19 104 ARG A O 1
ATOM 853 N N . ALA A 1 105 ? 2.945 4.234 -5.965 1.00 97.19 105 ALA A N 1
ATOM 854 C CA . ALA A 1 105 ? 2.228 3.353 -6.871 1.00 97.19 105 ALA A CA 1
ATOM 855 C C . ALA A 1 105 ? 2.355 3.886 -8.306 1.00 97.19 105 ALA A C 1
ATOM 857 O O . ALA A 1 105 ? 1.789 4.923 -8.639 1.00 97.19 105 ALA A O 1
ATOM 858 N N . LEU A 1 106 ? 3.123 3.198 -9.150 1.00 97.62 106 LEU A N 1
ATOM 859 C CA . LEU A 1 106 ? 3.263 3.541 -10.569 1.00 97.62 106 LEU A CA 1
ATOM 860 C C . LEU A 1 106 ? 2.167 2.892 -11.414 1.00 97.62 106 LEU A C 1
ATOM 862 O O . LEU A 1 106 ? 1.753 3.443 -12.429 1.00 97.62 106 LEU A O 1
ATOM 866 N N . GLN A 1 107 ? 1.722 1.705 -11.001 1.00 96.88 107 GLN A N 1
ATOM 867 C CA . GLN A 1 107 ? 0.639 0.954 -11.624 1.00 96.88 107 GLN A CA 1
ATOM 868 C C . GLN A 1 107 ? -0.112 0.201 -10.532 1.00 96.88 107 GLN A C 1
ATOM 870 O O . GLN A 1 107 ? 0.517 -0.395 -9.659 1.00 96.88 107 GLN A O 1
ATOM 875 N N . ILE A 1 108 ? -1.439 0.202 -10.592 1.00 94.94 108 ILE A N 1
ATOM 876 C CA . ILE A 1 108 ? -2.294 -0.582 -9.702 1.00 94.94 108 ILE A CA 1
ATOM 877 C C . ILE A 1 108 ? -3.189 -1.449 -10.578 1.00 94.94 108 ILE A C 1
ATOM 879 O O . ILE A 1 108 ? -3.836 -0.926 -11.480 1.00 94.94 108 ILE A O 1
ATOM 883 N N . SER A 1 109 ? -3.208 -2.756 -10.311 1.00 93.81 109 SER A N 1
ATOM 884 C CA . SER A 1 109 ? -4.121 -3.716 -10.938 1.00 93.81 109 SER A CA 1
ATOM 885 C C . SER A 1 109 ? -4.128 -3.695 -12.476 1.00 93.81 109 SER A C 1
ATOM 887 O O . SER A 1 109 ? -5.179 -3.736 -13.100 1.00 93.81 109 SER A O 1
ATOM 889 N N . ASN A 1 110 ? -2.964 -3.630 -13.118 1.00 92.50 110 ASN A N 1
ATOM 890 C CA . ASN A 1 110 ? -2.875 -3.640 -14.575 1.00 92.50 110 ASN A CA 1
ATOM 891 C C . ASN A 1 110 ? -3.077 -5.059 -15.140 1.00 92.50 110 ASN A C 1
ATOM 893 O O . ASN A 1 110 ? -2.282 -5.963 -14.866 1.00 92.50 110 ASN A O 1
ATOM 897 N N . ASP A 1 111 ? -4.086 -5.237 -15.988 1.00 91.62 111 ASP A N 1
ATOM 898 C CA . ASP A 1 111 ? -4.426 -6.489 -16.669 1.00 91.62 111 ASP A CA 1
ATOM 899 C C . ASP A 1 111 ? -4.208 -6.445 -18.198 1.00 91.62 111 ASP A C 1
ATOM 901 O O . ASP A 1 111 ? -4.545 -7.392 -18.908 1.00 91.62 111 ASP A O 1
ATOM 905 N N . ALA A 1 112 ? -3.543 -5.410 -18.727 1.00 91.12 112 ALA A N 1
ATOM 906 C CA . ALA A 1 112 ? -3.283 -5.232 -20.164 1.00 91.12 112 ALA A CA 1
ATOM 907 C C . ALA A 1 112 ? -2.562 -6.429 -20.815 1.00 91.12 112 ALA A C 1
ATOM 909 O O . ALA A 1 112 ? -2.710 -6.695 -22.010 1.00 91.12 112 ALA A O 1
ATOM 910 N N . HIS A 1 113 ? -1.778 -7.177 -20.036 1.00 90.81 113 HIS A N 1
ATOM 911 C CA . HIS A 1 113 ? -1.115 -8.395 -20.494 1.00 90.81 113 HIS A CA 1
ATOM 912 C C . HIS A 1 113 ? -2.106 -9.529 -20.816 1.00 90.81 113 HIS A C 1
ATOM 914 O O . HIS A 1 113 ? -1.844 -10.299 -21.740 1.00 90.81 113 HIS A O 1
ATOM 920 N N . LEU A 1 114 ? -3.247 -9.604 -20.119 1.00 91.00 114 LEU A N 1
ATOM 921 C CA . LEU A 1 114 ? -4.319 -10.562 -20.402 1.00 91.00 114 LEU A CA 1
ATOM 922 C C . LEU A 1 114 ? -5.006 -10.223 -21.725 1.00 91.00 114 LEU A C 1
ATOM 924 O O . LEU A 1 114 ? -5.147 -11.101 -22.576 1.00 91.00 114 LEU A O 1
ATOM 928 N N . TYR A 1 115 ? -5.331 -8.943 -21.941 1.00 88.50 115 TYR A N 1
ATOM 929 C CA . TYR A 1 115 ? -5.890 -8.461 -23.209 1.00 88.50 115 TYR A CA 1
ATOM 930 C C . TYR A 1 115 ? -4.955 -8.742 -24.382 1.00 88.50 115 TYR A C 1
ATOM 932 O O . TYR A 1 115 ? -5.374 -9.291 -25.398 1.00 88.50 115 TYR A O 1
ATOM 940 N N . ARG A 1 116 ? -3.661 -8.434 -24.226 1.00 92.12 116 ARG A N 1
ATOM 941 C CA . ARG A 1 116 ? -2.645 -8.728 -25.246 1.00 92.12 116 ARG A CA 1
ATOM 942 C C . ARG A 1 116 ? -2.575 -10.219 -25.586 1.00 92.12 116 ARG A C 1
ATOM 944 O O . ARG A 1 116 ? -2.297 -10.561 -26.732 1.00 92.12 116 ARG A O 1
ATOM 951 N N . ALA A 1 117 ? -2.778 -11.086 -24.600 1.00 92.25 117 ALA A N 1
ATOM 952 C CA . ALA A 1 117 ? -2.748 -12.533 -24.771 1.00 92.25 117 ALA A CA 1
ATOM 953 C C . ALA A 1 117 ? -4.090 -13.125 -25.247 1.00 92.25 117 ALA A C 1
ATOM 955 O O . ALA A 1 117 ? -4.152 -14.325 -25.504 1.00 92.25 117 ALA A O 1
ATOM 956 N N . GLY A 1 118 ? -5.152 -12.318 -25.362 1.00 89.81 118 GLY A N 1
ATOM 957 C CA . GLY A 1 118 ? -6.495 -12.796 -25.699 1.00 89.81 118 GLY A CA 1
ATOM 958 C C . GLY A 1 118 ? -7.093 -13.724 -24.635 1.00 89.81 118 GLY A C 1
ATOM 959 O O . GLY A 1 118 ? -7.874 -14.614 -24.969 1.00 89.81 118 GLY A O 1
ATOM 960 N N . LEU A 1 119 ? -6.692 -13.567 -23.369 1.00 88.69 119 LEU A N 1
ATOM 961 C CA . LEU A 1 119 ? -7.175 -14.400 -22.268 1.00 88.69 119 LEU A CA 1
ATOM 962 C C . LEU A 1 119 ? -8.545 -13.919 -21.756 1.00 88.69 119 LEU A C 1
ATOM 964 O O . LEU A 1 119 ? -8.841 -12.727 -21.841 1.00 88.69 119 LEU A O 1
ATOM 968 N N . PRO A 1 120 ? -9.381 -14.812 -21.189 1.00 84.25 120 PRO A N 1
ATOM 969 C CA . PRO A 1 120 ? -10.672 -14.421 -20.627 1.00 84.25 120 PRO A CA 1
ATOM 970 C C . PRO A 1 120 ? -10.530 -13.425 -19.466 1.00 84.25 120 PRO A C 1
ATOM 972 O O . PRO A 1 120 ? -9.820 -13.694 -18.500 1.00 84.25 120 PRO A O 1
ATOM 975 N N . THR A 1 121 ? -11.278 -12.321 -19.517 1.00 80.25 121 THR A N 1
ATOM 976 C CA . THR A 1 121 ? -11.302 -11.261 -18.486 1.00 80.25 121 THR A CA 1
ATOM 977 C C . THR A 1 121 ? -12.643 -11.173 -17.750 1.00 80.25 121 THR A C 1
ATOM 979 O O . THR A 1 121 ? -12.927 -10.192 -17.070 1.00 80.25 121 THR A O 1
ATOM 982 N N . LEU A 1 122 ? -13.464 -12.230 -17.829 1.00 73.38 122 LEU A N 1
ATOM 983 C CA . LEU A 1 122 ? -14.859 -12.267 -17.359 1.00 73.38 122 LEU A CA 1
ATOM 984 C C . LEU A 1 122 ? -15.055 -11.867 -15.878 1.00 73.38 122 LEU A C 1
ATOM 986 O O . LEU A 1 122 ? -16.163 -11.519 -15.478 1.00 73.38 122 LEU A O 1
ATOM 990 N N . TYR A 1 123 ? -13.993 -11.942 -15.070 1.00 71.12 123 TYR A N 1
ATOM 991 C CA . TYR A 1 123 ? -13.986 -11.649 -13.632 1.00 71.12 123 TYR A CA 1
ATOM 992 C C . TYR A 1 123 ? -13.259 -10.338 -13.268 1.00 71.12 123 TYR A C 1
ATOM 994 O O . TYR A 1 123 ? -13.016 -10.091 -12.088 1.00 71.12 123 TYR A O 1
ATOM 1002 N N . ASN A 1 124 ? -12.918 -9.507 -14.261 1.00 71.06 124 ASN A N 1
ATOM 1003 C CA . ASN A 1 124 ? -12.193 -8.236 -14.117 1.00 71.06 124 ASN A CA 1
ATOM 1004 C C . ASN A 1 124 ? -13.080 -7.003 -14.395 1.00 71.06 124 ASN A C 1
ATOM 1006 O O . ASN A 1 124 ? -12.574 -5.949 -14.767 1.00 71.06 124 ASN A O 1
ATOM 1010 N N . TYR A 1 125 ? -14.393 -7.132 -14.165 1.00 60.69 125 TYR A N 1
ATOM 1011 C CA . TYR A 1 125 ? -15.412 -6.071 -14.259 1.00 60.69 125 TYR A CA 1
ATOM 1012 C C . TYR A 1 125 ? -15.798 -5.538 -15.665 1.00 60.69 125 TYR A C 1
ATOM 1014 O O . TYR A 1 125 ? -16.645 -4.651 -15.730 1.00 60.69 125 TYR A O 1
ATOM 1022 N N . GLU A 1 126 ? -15.338 -6.122 -16.786 1.00 62.44 126 GLU A N 1
ATOM 1023 C CA . GLU A 1 126 ? -15.812 -5.776 -18.153 1.00 62.44 126 GLU A CA 1
ATOM 1024 C C . GLU A 1 126 ? -15.998 -6.999 -19.082 1.00 62.44 126 GLU A C 1
ATOM 1026 O O . GLU A 1 126 ? -15.475 -8.079 -18.818 1.00 62.44 126 GLU A O 1
ATOM 1031 N N . VAL A 1 127 ? -16.612 -6.854 -20.266 1.00 53.00 127 VAL A N 1
ATOM 1032 C CA . VAL A 1 127 ? -18.058 -6.890 -20.579 1.00 53.00 127 VAL A CA 1
ATOM 1033 C C . VAL A 1 127 ? -18.249 -8.084 -21.524 1.00 53.00 127 VAL A C 1
ATOM 1035 O O . VAL A 1 127 ? -17.403 -8.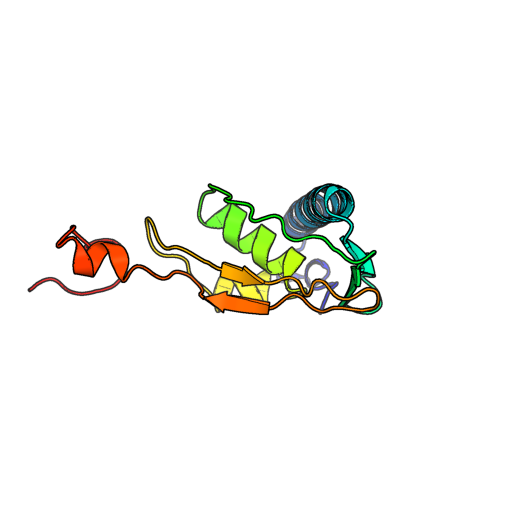334 -22.380 1.00 53.00 127 VAL A O 1
ATOM 1038 N N . ARG A 1 128 ? -19.347 -8.838 -21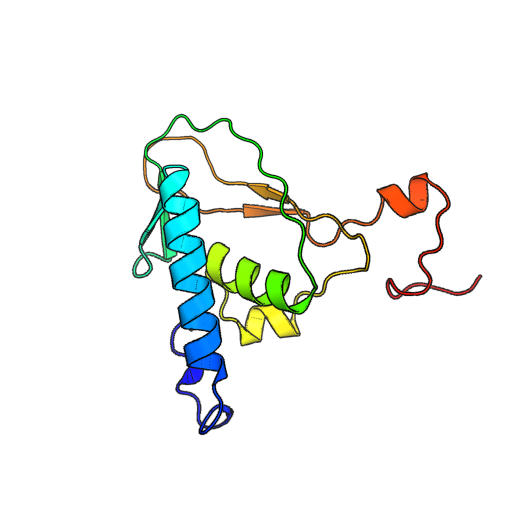.386 1.00 51.12 128 ARG A N 1
ATOM 1039 C CA . ARG A 1 128 ? -19.694 -9.904 -22.342 1.00 51.12 128 ARG A CA 1
ATOM 1040 C C . ARG A 1 128 ? -19.965 -9.280 -23.718 1.00 51.12 128 ARG A C 1
ATOM 1042 O O . ARG A 1 128 ? -20.953 -8.558 -23.845 1.00 51.12 128 ARG A O 1
ATOM 1049 N N . VAL A 1 129 ? -19.105 -9.556 -24.699 1.00 53.84 129 VAL A N 1
ATOM 1050 C CA . VAL A 1 129 ? -19.374 -9.307 -26.128 1.00 53.84 129 VAL A CA 1
ATOM 1051 C C . VAL A 1 129 ? -20.113 -10.501 -26.713 1.00 53.84 129 VAL A C 1
ATOM 1053 O O . VAL A 1 129 ? -19.718 -11.641 -26.372 1.00 53.84 129 VAL A O 1
#

Radius of gyration: 16.6 Å; chains: 1; bounding box: 42×26×45 Å

Sequence (129 aa):
GRRWYEHPAFAGTKLGEGIERVQREADEWLAGFGYRHDLEKNMYYSEGGNAKRVALFAHHGVSCAFFSCVLDIPFPQYAIHFDLQHSGMSVIYFPEERGWVIPRALQISNDAHLYRAGLPTLYNYEVRV

Secondary structure (DSSP, 8-state):
-TTGGGSGGGTT-SHHHHHHHHHHHHHHHHHTTTEEEETTTTEEEE-S-----------HHHHHHHHHHHTT--HHHHHHH----TT-EEEEE---SSEEE--EEEEEEE-HHHHHHT---TTTT----